Protein AF-A0A2V7JFQ1-F1 (afdb_monomer)

Solvent-accessible surface area (backbone atoms only — not comparable to full-atom values): 7473 Å² total; per-residue (Å²): 134,84,80,80,73,75,82,74,76,70,77,69,78,77,57,68,70,51,35,76,71,61,34,64,66,57,49,50,54,52,37,52,51,52,44,51,50,52,53,49,51,53,49,50,51,48,52,53,46,52,54,49,48,56,53,49,49,54,51,49,54,49,51,53,52,50,53,52,52,50,53,54,49,52,54,51,50,53,50,51,51,49,54,53,50,48,56,53,46,51,55,51,49,53,52,50,51,52,49,52,52,53,52,50,52,52,50,50,49,70,65,45,48,63,57,53,52,51,52,53,51,52,53,54,52,52,51,56,56,63,75,73,108

pLDDT: mean 90.08, std 13.67, range [35.5, 98.5]

Sequence (133 aa):
MHFAEERVPVTAKLSKRFYDTFGEQIANELVDWFNQVDETYRADLRELNELNFARFDAKLEQRIAELRAELRTETITLRKDLESGFARSDVRVEQRLAQVKSDLVKWMFAFWAPTALATVGTALGVVSLLLRR

Radius of gyration: 49.87 Å; Cα contacts (8 Å, |Δi|>4): 18; chains: 1; bounding box: 74×28×148 Å

Mean predicted aligned error: 11.39 Å

Structure (mmCIF, N/CA/C/O backbone):
data_AF-A0A2V7JFQ1-F1
#
_entry.id   AF-A0A2V7JFQ1-F1
#
loop_
_atom_site.group_PDB
_atom_site.id
_atom_site.type_symbol
_atom_site.label_atom_id
_atom_site.label_alt_id
_atom_site.label_comp_id
_atom_site.label_asym_id
_atom_site.label_entity_id
_atom_site.label_seq_id
_atom_site.pdbx_PDB_ins_code
_atom_site.Cartn_x
_atom_site.Cartn_y
_atom_site.Cartn_z
_atom_site.occupancy
_atom_site.B_iso_or_equiv
_atom_site.auth_seq_id
_atom_site.auth_comp_id
_atom_site.auth_asym_id
_atom_site.auth_atom_id
_atom_site.pdbx_PDB_model_num
ATOM 1 N N . MET A 1 1 ? -33.486 -9.155 15.172 1.00 35.50 1 MET A N 1
ATOM 2 C CA . MET A 1 1 ? -33.811 -10.285 16.064 1.00 35.50 1 MET A CA 1
ATOM 3 C C . MET A 1 1 ? -33.463 -9.840 17.475 1.00 35.50 1 MET A C 1
ATOM 5 O O . MET A 1 1 ? -32.289 -9.659 17.753 1.00 35.50 1 MET A O 1
ATOM 9 N N . HIS A 1 2 ? -34.464 -9.526 18.302 1.00 40.66 2 HIS A N 1
ATOM 10 C CA . HIS A 1 2 ? -34.257 -9.157 19.705 1.00 40.66 2 HIS A CA 1
ATOM 11 C C . HIS A 1 2 ? -34.033 -10.451 20.487 1.00 40.66 2 HIS A C 1
ATOM 13 O O . HIS A 1 2 ? -34.976 -11.215 20.687 1.00 40.66 2 HIS A O 1
ATOM 19 N N . PHE A 1 3 ? -32.793 -10.727 20.884 1.00 44.50 3 PHE A N 1
ATOM 20 C CA . PHE A 1 3 ? -32.539 -11.732 21.907 1.00 44.50 3 PHE A CA 1
ATOM 21 C C . PHE A 1 3 ? -33.065 -11.143 23.213 1.00 44.50 3 PHE A C 1
ATOM 23 O O . PHE A 1 3 ? -32.473 -10.223 23.771 1.00 44.50 3 PHE A O 1
ATOM 30 N N . ALA A 1 4 ? -34.248 -11.592 23.631 1.00 45.50 4 ALA A N 1
ATOM 31 C CA . ALA A 1 4 ? -34.728 -11.355 24.978 1.00 45.50 4 ALA A CA 1
ATOM 32 C C . ALA A 1 4 ? -33.749 -12.072 25.905 1.00 45.50 4 ALA A C 1
ATOM 34 O O . ALA A 1 4 ? -33.752 -13.296 26.013 1.00 45.50 4 ALA A O 1
ATOM 35 N N . GLU A 1 5 ? -32.834 -11.300 26.469 1.00 49.41 5 GLU A N 1
ATOM 36 C CA . GLU A 1 5 ? -31.872 -11.788 27.431 1.00 49.41 5 GLU A CA 1
ATOM 37 C C . GLU A 1 5 ? -32.643 -12.116 28.705 1.00 49.41 5 GLU A C 1
ATOM 39 O O . GLU A 1 5 ? -33.030 -11.236 29.476 1.00 49.41 5 GLU A O 1
ATOM 44 N N . GLU A 1 6 ? -32.970 -13.397 28.860 1.00 49.78 6 GLU A N 1
ATOM 45 C CA . GLU A 1 6 ? -33.537 -13.941 30.081 1.00 49.78 6 GLU A CA 1
ATOM 46 C C . GLU A 1 6 ? -32.555 -13.600 31.201 1.00 49.78 6 GLU A C 1
ATOM 48 O O . GLU A 1 6 ? -31.438 -14.118 31.254 1.00 49.78 6 GLU A O 1
ATOM 53 N N . ARG A 1 7 ? -32.924 -12.616 32.031 1.00 48.16 7 ARG A N 1
ATOM 54 C CA . ARG A 1 7 ? -32.099 -12.164 33.146 1.00 48.16 7 ARG A CA 1
ATOM 55 C C . ARG A 1 7 ? -31.950 -13.341 34.085 1.00 48.16 7 ARG A C 1
ATOM 57 O O . ARG A 1 7 ? -32.859 -13.616 34.853 1.00 48.16 7 ARG A O 1
ATOM 64 N N . VAL A 1 8 ? -30.833 -14.052 33.994 1.00 59.84 8 VAL A N 1
ATOM 65 C CA . VAL A 1 8 ? -30.495 -15.101 34.948 1.00 59.84 8 VAL A CA 1
ATOM 66 C C . VAL A 1 8 ? -29.976 -14.373 36.189 1.00 59.84 8 VAL A C 1
ATOM 68 O O . VAL A 1 8 ? -28.853 -13.855 36.141 1.00 59.84 8 VAL A O 1
ATOM 71 N N . PRO A 1 9 ? -30.764 -14.244 37.276 1.00 54.00 9 PRO A N 1
ATOM 72 C CA . PRO A 1 9 ? -30.253 -13.634 38.489 1.00 54.00 9 PRO A CA 1
ATOM 7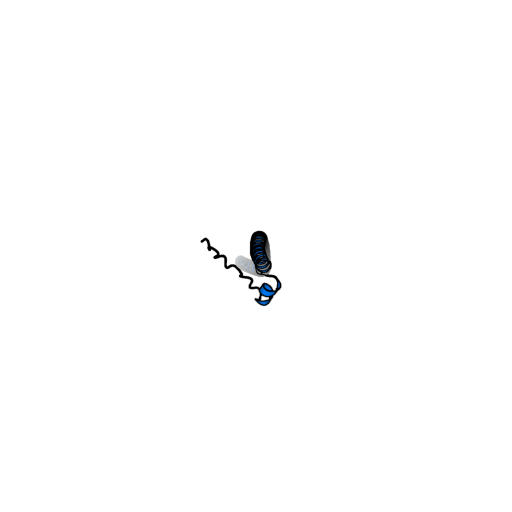3 C C . PRO A 1 9 ? -29.125 -14.522 39.008 1.00 54.00 9 PRO A C 1
ATOM 75 O O . PRO A 1 9 ? -29.301 -15.729 39.198 1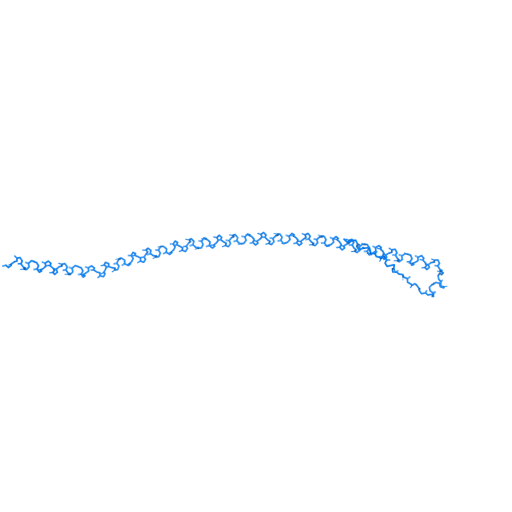.00 54.00 9 PRO A O 1
ATOM 78 N N . VAL A 1 10 ? -27.949 -13.941 39.237 1.00 58.88 10 VAL A N 1
ATOM 79 C CA . VAL A 1 10 ? -26.899 -14.639 39.976 1.00 58.88 10 VAL A CA 1
ATOM 80 C C . VAL A 1 10 ? -27.365 -14.677 41.418 1.00 58.88 10 VAL A C 1
ATOM 82 O O . VAL A 1 10 ? -27.176 -13.721 42.147 1.00 58.88 10 VAL A O 1
ATOM 85 N N . THR A 1 11 ? -28.025 -15.752 41.844 1.00 60.50 11 THR A N 1
ATOM 86 C CA . THR A 1 11 ? -28.424 -15.873 43.248 1.00 60.50 11 THR A CA 1
ATOM 87 C C . THR A 1 11 ? -27.160 -16.036 44.089 1.00 60.50 11 THR A C 1
ATOM 89 O O . THR A 1 11 ? -26.646 -17.149 44.232 1.00 60.50 11 THR A O 1
ATOM 92 N N . ALA A 1 12 ? -26.627 -14.940 44.630 1.00 65.31 12 ALA A N 1
ATOM 93 C CA . ALA A 1 12 ? -25.589 -15.016 45.643 1.00 65.31 12 ALA A CA 1
ATOM 94 C C . ALA A 1 12 ? -26.157 -15.785 46.839 1.00 65.31 12 ALA A C 1
ATOM 96 O O . ALA A 1 12 ? -27.079 -15.332 47.512 1.00 65.31 12 ALA A O 1
ATOM 97 N N . LYS A 1 13 ? -25.663 -17.003 47.067 1.00 70.50 13 LYS A N 1
ATOM 98 C CA . LYS A 1 13 ? -26.093 -17.832 48.194 1.00 70.50 13 LYS A CA 1
ATOM 99 C C . LYS A 1 13 ? -25.129 -17.625 49.349 1.00 70.50 13 LYS A C 1
ATOM 101 O O . LYS A 1 13 ? -23.980 -18.061 49.285 1.00 70.50 13 LYS A O 1
ATOM 106 N N . LEU A 1 14 ? -25.604 -16.982 50.411 1.00 81.75 14 LEU A N 1
ATOM 107 C CA . LEU A 1 14 ? -24.868 -16.893 51.669 1.00 81.75 14 LEU A CA 1
ATOM 108 C C . LEU A 1 14 ? -24.992 -18.210 52.450 1.00 81.75 14 LEU A C 1
ATOM 110 O O . LEU A 1 14 ? -25.951 -18.969 52.300 1.00 81.75 14 LEU A O 1
ATOM 114 N N . SER A 1 15 ? -23.993 -18.518 53.279 1.00 87.81 15 SER A N 1
ATOM 115 C CA . SER A 1 15 ? -23.999 -19.757 54.069 1.00 87.81 15 SER A CA 1
ATOM 116 C C . SER A 1 15 ? -25.043 -19.701 55.188 1.00 87.81 15 SER A C 1
ATOM 118 O O . SER A 1 15 ? -25.237 -18.650 55.791 1.00 87.81 15 SER A O 1
ATOM 120 N N . LYS A 1 16 ? -25.648 -20.839 55.553 1.00 84.56 16 LYS A N 1
ATOM 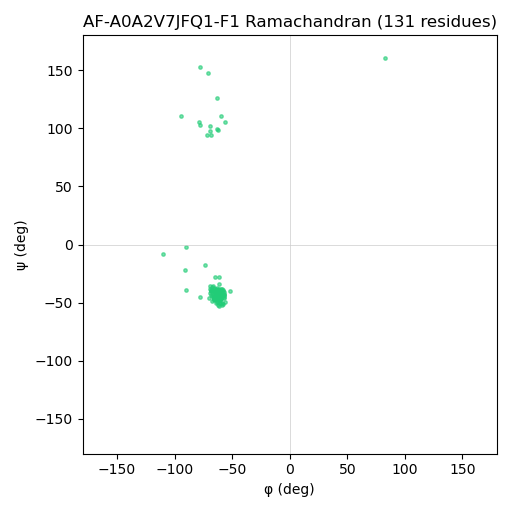121 C CA . LYS A 1 16 ? -26.614 -20.917 56.668 1.00 84.56 16 LYS A CA 1
ATOM 122 C C . LYS A 1 16 ? -26.074 -20.309 57.972 1.00 84.56 16 LYS A C 1
ATOM 124 O O . LYS A 1 16 ? -26.768 -19.559 58.640 1.00 84.56 16 LYS A O 1
ATOM 129 N N . ARG A 1 17 ? -24.793 -20.544 58.274 1.00 87.00 17 ARG A N 1
ATOM 130 C CA . ARG A 1 17 ? -24.122 -19.989 59.458 1.00 87.00 17 ARG A CA 1
ATOM 131 C C . ARG A 1 17 ? -24.086 -18.456 59.460 1.00 87.00 17 ARG A C 1
ATOM 133 O O . ARG A 1 17 ? -24.057 -17.858 60.528 1.00 87.00 17 ARG A O 1
ATOM 140 N N . PHE A 1 18 ? -24.089 -17.824 58.287 1.00 87.88 18 PHE A N 1
ATOM 141 C CA . PHE A 1 18 ? -24.172 -16.370 58.155 1.00 87.88 18 PHE A CA 1
ATOM 142 C C . PHE A 1 18 ? -25.563 -15.862 58.550 1.00 87.88 18 PHE A C 1
ATOM 144 O O . PHE A 1 18 ? -25.656 -14.954 59.370 1.00 87.88 18 PHE A O 1
ATOM 151 N N . TYR A 1 19 ? -26.626 -16.510 58.062 1.00 88.69 19 TYR A N 1
ATOM 152 C CA . TYR A 1 19 ? -28.005 -16.217 58.471 1.00 88.69 19 TYR A CA 1
ATOM 153 C C . TYR A 1 19 ? -28.206 -16.421 59.977 1.00 88.69 19 TYR A C 1
ATOM 155 O O . TYR A 1 19 ? -28.760 -15.552 60.640 1.00 88.69 19 TYR A O 1
ATOM 163 N N . ASP A 1 20 ? -27.682 -17.516 60.535 1.00 89.75 20 ASP A N 1
ATOM 164 C CA . ASP A 1 20 ? -27.788 -17.805 61.970 1.00 89.75 20 ASP A CA 1
ATOM 165 C C . ASP A 1 20 ? -27.037 -16.770 62.840 1.00 89.75 20 ASP A C 1
ATOM 167 O O . ASP A 1 20 ? -27.410 -16.540 63.988 1.00 89.75 20 ASP A O 1
ATOM 171 N N . THR A 1 21 ? -25.974 -16.146 62.312 1.00 90.81 21 THR A N 1
ATOM 172 C CA . THR A 1 21 ? -25.126 -15.192 63.058 1.00 90.81 21 THR A CA 1
ATOM 173 C C . THR A 1 21 ? -25.612 -13.745 62.936 1.00 90.81 21 THR A C 1
ATOM 175 O O . THR A 1 21 ? -25.551 -12.999 63.909 1.00 90.81 21 THR A O 1
ATOM 178 N N . PHE A 1 22 ? -26.068 -13.337 61.748 1.00 88.31 22 PHE A N 1
ATOM 179 C CA . PHE A 1 22 ? -26.408 -11.944 61.428 1.00 88.31 22 PHE A CA 1
ATOM 180 C C . PHE A 1 22 ? -27.916 -11.706 61.247 1.00 88.31 22 PHE A C 1
ATOM 182 O O . PHE A 1 22 ? -28.350 -10.560 61.162 1.00 88.31 22 PHE A O 1
ATOM 189 N N . GLY A 1 23 ? -28.724 -12.767 61.232 1.00 90.81 23 GLY A N 1
ATOM 190 C CA . GLY A 1 23 ? -30.165 -12.703 61.008 1.00 90.81 23 GLY A CA 1
ATOM 191 C C . GLY A 1 23 ? -30.545 -12.630 59.526 1.00 90.81 23 GLY A C 1
ATOM 192 O O . GLY A 1 23 ? -29.745 -12.263 58.663 1.00 90.81 23 GLY A O 1
ATOM 193 N N . GLU A 1 24 ? -31.799 -12.978 59.228 1.00 89.25 24 GLU A N 1
ATOM 194 C CA . GLU A 1 24 ? -32.326 -12.992 57.856 1.00 89.25 24 GLU A CA 1
ATOM 195 C C . GLU A 1 24 ? -32.292 -11.619 57.189 1.00 89.25 24 GLU A C 1
ATOM 197 O O . GLU A 1 24 ? -31.960 -11.526 56.012 1.00 89.25 24 GLU A O 1
ATOM 202 N N . GLN A 1 25 ? -32.586 -10.553 57.935 1.00 89.31 25 GLN A N 1
ATOM 203 C CA . GLN A 1 25 ? -32.667 -9.204 57.379 1.00 89.31 25 GLN A CA 1
ATOM 204 C C . GLN A 1 25 ? -31.327 -8.745 56.788 1.00 89.31 25 GLN A C 1
ATOM 206 O O . GLN A 1 25 ? -31.262 -8.397 55.613 1.00 89.31 25 GLN A O 1
ATOM 211 N N . ILE A 1 26 ? -30.247 -8.823 57.573 1.00 88.81 26 ILE A N 1
ATOM 212 C CA . ILE A 1 26 ? -28.907 -8.399 57.140 1.00 88.81 26 ILE A CA 1
ATOM 213 C C . ILE A 1 26 ? -28.407 -9.274 55.984 1.00 88.81 26 ILE A C 1
ATOM 215 O O . ILE A 1 26 ? -27.781 -8.784 55.044 1.00 88.81 26 ILE A O 1
ATOM 219 N N . ALA A 1 27 ? -28.686 -10.577 56.031 1.00 89.19 27 ALA A N 1
ATOM 220 C CA . ALA A 1 27 ? -28.287 -11.490 54.971 1.00 89.19 27 ALA A CA 1
ATOM 221 C C . ALA A 1 27 ? -29.027 -11.218 53.649 1.00 89.19 27 ALA A C 1
ATOM 223 O O . ALA A 1 27 ? -28.400 -11.261 52.592 1.00 89.19 27 ALA A O 1
ATOM 224 N N . ASN A 1 28 ? -30.320 -10.895 53.696 1.00 87.38 28 ASN A N 1
ATOM 225 C CA . ASN A 1 28 ? -31.094 -10.554 52.502 1.00 87.38 28 ASN A CA 1
ATOM 226 C C . ASN A 1 28 ? -30.649 -9.214 51.899 1.00 87.38 28 ASN A C 1
ATOM 228 O O . ASN A 1 28 ? -30.408 -9.153 50.698 1.00 87.38 28 ASN A O 1
ATOM 232 N N . GLU A 1 29 ? -30.422 -8.185 52.724 1.00 88.94 29 GLU A N 1
ATOM 233 C CA . GLU A 1 29 ? -29.910 -6.886 52.257 1.00 88.94 29 GLU A CA 1
ATOM 234 C C . GLU A 1 29 ? -28.552 -7.021 51.540 1.00 88.94 29 GLU A C 1
ATOM 236 O O . GLU A 1 29 ? -28.320 -6.386 50.510 1.00 88.94 29 GLU A O 1
ATOM 241 N N . LEU A 1 30 ? -27.662 -7.892 52.034 1.00 88.88 30 LEU A N 1
ATOM 242 C CA . LEU A 1 30 ? -26.366 -8.143 51.395 1.00 88.88 30 LEU A CA 1
ATOM 243 C C . LEU A 1 30 ? -26.502 -8.857 50.041 1.00 88.88 30 LEU A C 1
ATOM 245 O O . LEU A 1 30 ? -25.764 -8.544 49.105 1.00 88.88 30 LEU A O 1
ATOM 249 N N . VAL A 1 31 ? -27.425 -9.816 49.932 1.00 86.88 31 VAL A N 1
ATOM 250 C CA . VAL A 1 31 ? -27.711 -10.510 48.666 1.00 86.88 31 VAL A CA 1
ATOM 251 C C . VAL A 1 31 ? -28.295 -9.539 47.645 1.00 86.88 31 VAL A C 1
ATOM 253 O O . VAL A 1 31 ? -27.851 -9.533 46.497 1.00 86.88 31 VAL A O 1
ATOM 256 N N . ASP A 1 32 ? -29.229 -8.686 48.058 1.00 87.00 32 ASP A N 1
ATOM 257 C CA . ASP A 1 32 ? -29.843 -7.684 47.185 1.00 87.00 32 ASP A CA 1
ATOM 258 C C . ASP A 1 32 ? -28.812 -6.671 46.682 1.00 87.00 32 ASP A C 1
ATOM 260 O O . ASP A 1 32 ? -28.751 -6.392 45.482 1.00 87.00 32 ASP A O 1
ATOM 264 N N . TRP A 1 33 ? -27.929 -6.199 47.567 1.00 88.81 33 TRP A N 1
ATOM 265 C CA . TRP A 1 33 ? -26.815 -5.338 47.177 1.00 88.81 33 TRP A CA 1
ATOM 266 C C . TRP A 1 33 ? -25.874 -6.027 46.180 1.00 88.81 33 TRP A C 1
ATOM 268 O O . TRP A 1 33 ? -25.508 -5.430 45.168 1.00 88.81 33 TRP A O 1
ATOM 278 N N . PHE A 1 34 ? -25.510 -7.294 46.409 1.00 87.19 34 PHE A N 1
ATOM 279 C CA . PHE A 1 34 ? -24.641 -8.035 45.489 1.00 87.19 34 PHE A CA 1
ATOM 280 C C . PHE A 1 34 ? -25.279 -8.199 44.105 1.00 87.19 34 PHE A C 1
ATOM 282 O O . PHE A 1 34 ? -24.614 -8.002 43.088 1.00 87.19 34 PHE A O 1
ATOM 289 N N . ASN A 1 35 ? -26.574 -8.511 44.063 1.00 85.38 35 ASN A N 1
ATOM 290 C CA . ASN A 1 35 ? -27.320 -8.635 42.813 1.00 85.38 35 ASN A CA 1
ATOM 291 C C . ASN A 1 35 ? -27.365 -7.300 42.057 1.00 85.38 35 ASN A C 1
ATOM 293 O O . ASN A 1 35 ? -27.156 -7.275 40.845 1.00 85.38 35 ASN A O 1
ATOM 297 N N . GLN A 1 36 ? -27.575 -6.189 42.770 1.00 87.44 36 GLN A N 1
ATOM 298 C CA . GLN A 1 36 ? -27.570 -4.849 42.183 1.00 87.44 36 GLN A CA 1
ATOM 299 C C . GLN A 1 36 ? -26.192 -4.470 41.616 1.00 87.44 36 GLN A C 1
ATOM 301 O O . GLN A 1 36 ? -26.099 -3.879 40.536 1.00 87.44 36 GLN A O 1
ATOM 306 N N . VAL A 1 37 ? -25.114 -4.820 42.324 1.00 90.12 37 VAL A N 1
ATOM 307 C CA . VAL A 1 37 ? -23.738 -4.577 41.867 1.00 90.12 37 VAL A CA 1
ATOM 308 C C . VAL A 1 37 ? -23.406 -5.416 40.631 1.00 90.12 37 VAL A C 1
ATOM 310 O O . VAL A 1 37 ? -22.833 -4.874 39.689 1.00 90.12 37 VAL A O 1
ATOM 313 N N . ASP A 1 38 ? -23.780 -6.700 40.588 1.00 87.25 38 ASP A N 1
ATOM 314 C CA . ASP A 1 38 ? -23.562 -7.561 39.410 1.00 87.25 38 ASP A CA 1
ATOM 315 C C . ASP A 1 38 ? -24.320 -7.044 38.179 1.00 87.25 38 ASP A C 1
ATOM 317 O O . ASP A 1 38 ? -23.750 -6.971 37.089 1.00 87.25 38 ASP A O 1
ATOM 321 N N . GLU A 1 39 ? -25.577 -6.624 38.349 1.00 87.69 39 GLU A N 1
ATOM 322 C CA . GLU A 1 39 ? -26.368 -6.039 37.263 1.00 87.69 39 GLU A CA 1
ATOM 323 C C . GLU A 1 39 ? -25.714 -4.766 36.711 1.00 87.69 39 GLU A C 1
ATOM 325 O O . GLU A 1 39 ? -25.538 -4.643 35.497 1.00 87.69 39 GLU A O 1
ATOM 330 N N . THR A 1 40 ? -25.290 -3.864 37.601 1.00 90.50 40 THR A N 1
ATOM 331 C CA . THR A 1 40 ? -24.594 -2.623 37.226 1.00 90.50 40 THR A CA 1
ATOM 332 C C . THR A 1 40 ? -23.283 -2.933 36.505 1.00 90.50 40 THR A C 1
ATOM 334 O O . THR A 1 40 ? -23.037 -2.419 35.420 1.00 90.50 40 THR A O 1
ATOM 337 N N . TYR A 1 41 ? -22.469 -3.846 37.037 1.00 89.69 41 TYR A N 1
ATOM 338 C CA . TYR A 1 41 ? -21.181 -4.190 36.441 1.00 89.69 41 TYR A CA 1
ATOM 339 C C . TYR A 1 41 ? -21.327 -4.825 35.053 1.00 89.69 41 TYR A C 1
ATOM 341 O O . TYR A 1 41 ? -20.562 -4.522 34.139 1.00 89.69 41 TYR A O 1
ATOM 349 N N . ARG A 1 42 ? -22.327 -5.691 34.857 1.00 90.12 42 ARG A N 1
ATOM 350 C CA . ARG A 1 42 ? -22.628 -6.268 33.538 1.00 90.12 42 ARG A CA 1
ATOM 351 C C . ARG A 1 42 ? -23.104 -5.211 32.550 1.00 90.12 42 ARG A C 1
ATOM 353 O O . ARG A 1 42 ? -22.717 -5.280 31.384 1.00 90.12 42 ARG A O 1
ATOM 360 N N . ALA A 1 43 ? -23.926 -4.265 33.000 1.00 91.00 43 ALA A N 1
ATOM 361 C CA . ALA A 1 43 ? -24.367 -3.146 32.178 1.00 91.00 43 ALA A CA 1
ATOM 362 C C . ALA A 1 43 ? -23.173 -2.276 31.752 1.00 91.00 43 ALA A C 1
ATOM 364 O O . ALA A 1 43 ? -22.976 -2.078 30.554 1.00 91.00 43 ALA A O 1
ATOM 365 N N . ASP A 1 44 ? -22.317 -1.885 32.697 1.00 94.12 44 ASP A N 1
ATOM 366 C CA . ASP A 1 44 ? -21.107 -1.100 32.433 1.00 94.12 44 ASP A CA 1
ATOM 367 C C . ASP A 1 44 ? -20.156 -1.834 31.479 1.00 94.12 44 ASP A C 1
ATOM 369 O O . ASP A 1 44 ? -19.613 -1.247 30.543 1.00 94.12 44 ASP A O 1
ATOM 373 N N . LEU A 1 45 ? -19.962 -3.145 31.671 1.00 94.44 45 LEU A N 1
ATOM 374 C CA . LEU A 1 45 ? -19.135 -3.949 30.774 1.00 94.44 45 LEU A CA 1
ATOM 375 C C . LEU A 1 45 ? -19.695 -3.983 29.353 1.00 94.44 45 LEU A C 1
ATOM 377 O O . LEU A 1 45 ? -18.911 -3.903 28.408 1.00 94.44 45 LEU A O 1
ATOM 381 N N . ARG A 1 46 ? -21.017 -4.097 29.185 1.00 94.88 46 ARG A N 1
ATOM 382 C CA . ARG A 1 46 ? -21.651 -4.049 27.861 1.00 94.88 46 ARG A CA 1
ATOM 383 C C . ARG A 1 46 ? -21.495 -2.681 27.223 1.00 94.88 46 ARG A C 1
ATOM 385 O O . ARG A 1 46 ? -21.078 -2.619 26.074 1.00 94.88 46 ARG A O 1
ATOM 392 N N . GLU A 1 47 ? -21.737 -1.607 27.966 1.00 95.69 47 GLU A N 1
ATOM 393 C CA . GLU A 1 47 ? -21.576 -0.242 27.463 1.00 95.69 47 GLU A CA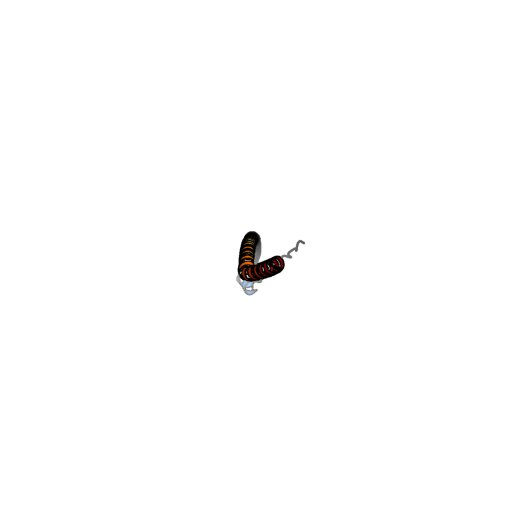 1
ATOM 394 C C . GLU A 1 47 ? -20.128 0.024 27.028 1.00 95.69 47 GLU A C 1
ATOM 396 O O . GLU A 1 47 ? -19.870 0.485 25.913 1.00 95.69 47 GLU A O 1
ATOM 401 N N . LEU A 1 48 ? -19.154 -0.335 27.869 1.00 96.12 48 LEU A N 1
ATOM 402 C CA . LEU A 1 48 ? -17.737 -0.218 27.531 1.00 96.12 48 LEU A CA 1
ATOM 403 C C . LEU A 1 48 ? -17.379 -1.070 26.316 1.00 96.12 48 LEU A C 1
ATOM 405 O O . LEU A 1 48 ? -16.575 -0.649 25.484 1.00 96.12 48 LEU A O 1
ATOM 409 N N . ASN A 1 49 ? -17.937 -2.271 26.210 1.00 95.81 49 ASN A N 1
ATOM 410 C CA . ASN A 1 49 ? -17.696 -3.162 25.090 1.00 95.81 49 ASN A CA 1
ATOM 411 C C . ASN A 1 49 ? -18.262 -2.584 23.784 1.00 95.81 49 ASN A C 1
ATOM 413 O O . ASN A 1 49 ? -17.522 -2.497 22.807 1.00 95.81 49 ASN A O 1
ATOM 417 N N . GLU A 1 50 ? -19.502 -2.097 23.788 1.00 96.62 50 GLU A N 1
ATOM 418 C CA . GLU A 1 50 ? -20.138 -1.433 22.645 1.00 96.62 50 GLU A CA 1
ATOM 419 C C . GLU A 1 50 ? -19.365 -0.184 22.211 1.00 96.62 50 GLU A C 1
ATOM 421 O O . GLU A 1 50 ? -19.042 -0.030 21.031 1.00 96.62 50 GLU A O 1
ATOM 426 N N . LEU A 1 51 ? -18.979 0.675 23.160 1.00 97.31 51 LEU A N 1
ATOM 427 C CA . LEU A 1 51 ? -18.193 1.876 22.877 1.00 97.31 51 LEU A CA 1
ATOM 428 C C . LEU A 1 51 ? -16.825 1.528 22.276 1.00 97.31 51 LEU A C 1
ATOM 430 O O . LEU A 1 51 ? -16.367 2.175 21.329 1.00 97.31 51 LEU A O 1
ATOM 434 N N . ASN A 1 52 ? -16.151 0.515 22.825 1.00 97.12 52 ASN A N 1
ATOM 435 C CA . ASN A 1 52 ? -14.858 0.070 22.316 1.00 97.12 52 ASN A CA 1
ATOM 436 C C . ASN A 1 52 ? -14.985 -0.572 20.934 1.00 97.12 52 ASN A C 1
ATOM 438 O O . ASN A 1 52 ? -14.150 -0.287 20.076 1.00 97.12 52 ASN A O 1
ATOM 442 N N . PHE A 1 53 ? -16.023 -1.375 20.687 1.00 96.75 53 PHE A N 1
ATOM 443 C CA . PHE A 1 53 ? -16.274 -1.956 19.372 1.00 96.75 53 PHE A CA 1
ATOM 444 C C . PHE A 1 53 ? -16.586 -0.8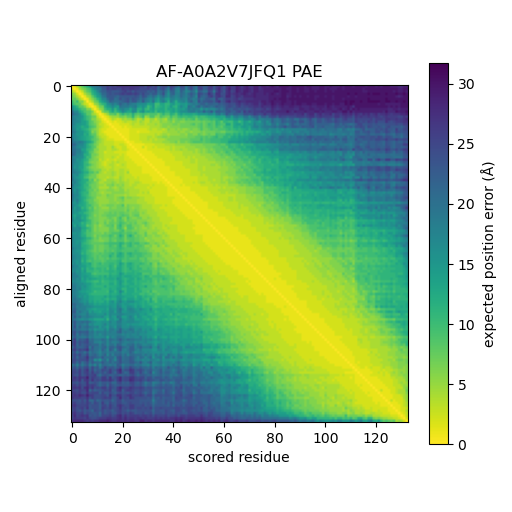86 18.330 1.00 96.75 53 PHE A C 1
ATOM 446 O O . PHE A 1 53 ? -15.973 -0.907 17.269 1.00 96.75 53 PHE A O 1
ATOM 453 N N . ALA A 1 54 ? -17.428 0.098 18.646 1.00 97.50 54 ALA A N 1
ATOM 454 C CA . ALA A 1 54 ? -17.718 1.206 17.738 1.00 97.50 54 ALA A CA 1
ATOM 455 C C . ALA A 1 54 ? -16.452 2.010 17.386 1.00 97.50 54 ALA A C 1
ATOM 457 O O . ALA A 1 54 ? -16.211 2.345 16.227 1.00 97.50 54 ALA A O 1
ATOM 458 N N . ARG A 1 55 ? -15.592 2.285 18.377 1.00 97.81 55 ARG A N 1
ATOM 459 C CA . ARG A 1 55 ? -14.303 2.962 18.148 1.00 97.81 55 ARG A CA 1
ATOM 460 C C . ARG A 1 55 ? -13.339 2.116 17.323 1.00 97.81 55 ARG A C 1
ATOM 462 O O . ARG A 1 55 ? -12.608 2.655 16.494 1.00 97.81 55 ARG A O 1
ATOM 469 N N . PHE A 1 56 ? -13.296 0.814 17.584 1.00 97.56 56 PHE A N 1
ATOM 470 C CA . PHE A 1 56 ? -12.449 -0.115 16.850 1.00 97.56 56 PHE A CA 1
ATOM 471 C C . PHE A 1 56 ? -12.881 -0.218 15.388 1.00 97.56 56 PHE A C 1
ATOM 473 O O . PHE A 1 56 ? -12.034 -0.089 14.508 1.00 97.56 56 PHE A O 1
ATOM 480 N N . ASP A 1 57 ? -14.180 -0.369 15.140 1.00 98.06 57 ASP A N 1
ATOM 481 C CA . ASP A 1 57 ? -14.770 -0.444 13.806 1.00 98.06 57 ASP A CA 1
ATOM 482 C C . ASP A 1 57 ? -14.490 0.833 13.005 1.00 98.06 57 ASP A C 1
ATOM 484 O O . ASP A 1 57 ? -13.867 0.773 11.947 1.00 98.06 57 ASP A O 1
ATOM 488 N N . ALA A 1 58 ? -14.760 2.009 13.583 1.00 98.00 58 ALA A N 1
ATOM 489 C CA . ALA A 1 58 ? -14.445 3.292 12.952 1.00 98.00 58 ALA A CA 1
ATOM 490 C C . ALA A 1 58 ? -12.950 3.432 12.602 1.00 98.00 58 ALA A C 1
ATOM 492 O O . ALA A 1 58 ? -12.583 3.923 11.532 1.00 98.00 58 ALA A O 1
ATOM 493 N N . LYS A 1 59 ? -12.056 2.973 13.489 1.00 98.25 59 LYS A N 1
ATOM 494 C CA . LYS A 1 59 ? -10.610 2.997 13.238 1.00 98.25 59 LYS A CA 1
ATOM 495 C C . LYS A 1 59 ? -10.206 2.006 12.147 1.00 98.25 59 LYS A C 1
ATOM 497 O O . LYS A 1 59 ? -9.320 2.319 11.353 1.00 98.25 59 LYS A O 1
ATOM 502 N N . LEU A 1 60 ? -10.817 0.823 12.099 1.00 98.38 60 LEU A N 1
ATOM 503 C CA . LEU A 1 60 ? -10.579 -0.147 11.034 1.00 98.38 60 LEU A CA 1
ATOM 504 C C . LEU A 1 60 ? -11.041 0.389 9.682 1.00 98.38 60 LEU A C 1
ATOM 506 O O . LEU A 1 60 ? -10.270 0.336 8.725 1.00 98.38 60 LEU A O 1
ATOM 510 N N . GLU A 1 61 ? -12.246 0.949 9.606 1.00 98.38 61 GLU A N 1
ATOM 511 C CA . GLU A 1 61 ? -12.763 1.569 8.387 1.00 98.38 61 GLU A CA 1
ATOM 512 C C . GLU A 1 61 ? -11.839 2.686 7.895 1.00 98.38 61 GLU A C 1
ATOM 514 O O . GLU A 1 61 ? -11.470 2.710 6.717 1.00 98.38 61 GLU A O 1
ATOM 519 N N . GLN A 1 62 ? -11.376 3.552 8.805 1.00 98.44 62 GLN A N 1
ATOM 520 C CA . GLN A 1 62 ? -10.400 4.593 8.490 1.00 98.44 62 GLN A CA 1
ATOM 521 C C . GLN A 1 62 ? -9.106 4.000 7.913 1.00 98.44 62 GLN A C 1
ATOM 523 O O . GLN A 1 62 ? -8.657 4.426 6.848 1.00 98.44 62 GLN A O 1
ATOM 528 N N . ARG A 1 63 ? -8.505 3.001 8.574 1.00 98.31 63 ARG A N 1
ATOM 529 C CA . ARG A 1 63 ? -7.255 2.378 8.102 1.00 98.31 63 ARG A CA 1
ATOM 530 C C . ARG A 1 63 ? -7.423 1.678 6.755 1.00 98.31 63 ARG A C 1
ATOM 532 O O . ARG A 1 63 ? -6.530 1.755 5.916 1.00 98.31 63 ARG A O 1
ATOM 539 N N . ILE A 1 64 ? -8.560 1.027 6.516 1.00 98.50 64 ILE A N 1
ATOM 540 C CA . ILE A 1 64 ? -8.872 0.411 5.220 1.00 98.50 64 ILE A CA 1
ATOM 541 C C . ILE A 1 64 ? -9.005 1.484 4.134 1.00 98.50 64 ILE A C 1
ATOM 543 O O . ILE A 1 64 ? -8.519 1.285 3.019 1.00 98.50 64 ILE A O 1
ATOM 547 N N . ALA A 1 65 ? -9.644 2.617 4.431 1.00 98.38 65 ALA A N 1
ATOM 548 C CA . ALA A 1 65 ? -9.763 3.726 3.491 1.00 98.38 65 ALA A CA 1
ATOM 549 C C . ALA A 1 65 ? -8.394 4.340 3.151 1.00 98.38 65 ALA A C 1
ATOM 551 O O . ALA A 1 65 ? -8.104 4.551 1.972 1.00 98.38 65 ALA A O 1
ATOM 552 N N . GLU A 1 66 ? -7.538 4.552 4.155 1.00 98.50 66 GLU A N 1
ATOM 553 C CA . GLU A 1 66 ? -6.160 5.033 3.986 1.00 98.50 66 GLU A CA 1
ATOM 554 C C . GLU A 1 66 ? -5.339 4.082 3.103 1.00 98.50 66 GLU A C 1
ATOM 556 O O . GLU A 1 66 ? -4.812 4.508 2.075 1.00 98.50 66 GLU A O 1
ATOM 561 N N . LEU A 1 67 ? -5.324 2.781 3.418 1.00 98.44 67 LEU A N 1
ATOM 562 C CA . LEU A 1 67 ? -4.617 1.769 2.621 1.00 98.44 67 LEU A CA 1
ATOM 563 C C . LEU A 1 67 ? -5.126 1.707 1.175 1.00 98.44 67 LEU A C 1
ATOM 565 O O . LEU A 1 67 ? -4.345 1.579 0.233 1.00 98.44 67 LEU A O 1
ATOM 569 N N . ARG A 1 68 ? -6.444 1.818 0.963 1.00 98.38 68 ARG A N 1
ATOM 570 C CA . ARG A 1 68 ? -7.021 1.863 -0.389 1.00 98.38 68 ARG A CA 1
ATOM 571 C C . ARG A 1 68 ? -6.574 3.103 -1.160 1.00 98.38 68 ARG A C 1
ATOM 573 O O . ARG A 1 68 ? -6.371 3.005 -2.370 1.00 98.38 68 ARG A O 1
ATOM 580 N N . ALA A 1 69 ? -6.463 4.255 -0.504 1.00 98.19 69 ALA A N 1
ATOM 581 C CA . ALA A 1 69 ? -6.002 5.490 -1.132 1.00 98.19 69 ALA A CA 1
ATOM 582 C C . ALA A 1 69 ? -4.508 5.422 -1.491 1.00 98.19 69 ALA A C 1
ATOM 584 O O . ALA A 1 69 ? -4.125 5.816 -2.596 1.00 98.19 69 ALA A O 1
ATOM 585 N N . GLU A 1 70 ? -3.687 4.864 -0.602 1.00 98.31 70 GLU A N 1
ATOM 586 C CA . GLU A 1 70 ? -2.256 4.649 -0.827 1.00 98.31 70 GLU A CA 1
ATOM 587 C C . GLU A 1 70 ? -2.016 3.693 -2.001 1.00 98.31 70 GLU A C 1
ATOM 589 O O . GLU A 1 70 ? -1.382 4.079 -2.980 1.00 98.31 70 GLU A O 1
ATOM 594 N N . LEU A 1 71 ? -2.654 2.517 -2.005 1.00 98.25 71 LEU A N 1
ATOM 595 C CA . LEU A 1 71 ? -2.551 1.555 -3.111 1.00 98.25 71 LEU A CA 1
ATOM 596 C C . LEU A 1 71 ? -3.035 2.128 -4.451 1.00 98.25 71 LEU A C 1
ATOM 598 O O . LEU A 1 71 ? -2.451 1.865 -5.505 1.00 98.25 71 LEU A O 1
ATOM 602 N N . ARG A 1 72 ? -4.103 2.936 -4.453 1.00 98.25 72 ARG A N 1
ATOM 603 C CA . ARG A 1 72 ? -4.541 3.643 -5.671 1.00 98.25 72 ARG A CA 1
ATOM 604 C C . ARG A 1 72 ? -3.485 4.627 -6.163 1.00 98.25 72 ARG A C 1
ATOM 606 O O . ARG A 1 72 ? -3.280 4.749 -7.365 1.00 98.25 72 ARG A O 1
ATOM 613 N N . THR A 1 73 ? -2.817 5.317 -5.249 1.00 98.12 73 THR A N 1
ATOM 614 C CA . THR A 1 73 ? -1.756 6.262 -5.600 1.00 98.12 73 THR A CA 1
ATOM 615 C C . THR A 1 73 ? -0.549 5.525 -6.171 1.00 98.12 73 THR A C 1
ATOM 617 O O . THR A 1 73 ? -0.100 5.871 -7.261 1.00 98.12 73 THR A O 1
ATOM 620 N N . GLU A 1 74 ? -0.090 4.462 -5.508 1.00 98.06 74 GLU A N 1
ATOM 621 C CA . GLU A 1 74 ? 1.030 3.638 -5.975 1.00 98.06 74 GLU A CA 1
ATOM 622 C C . GLU A 1 74 ? 0.760 2.990 -7.337 1.00 98.06 74 GLU A C 1
ATOM 624 O O . GLU A 1 74 ? 1.626 2.951 -8.206 1.00 98.06 74 GLU A O 1
ATOM 629 N N . THR A 1 75 ? -0.457 2.505 -7.579 1.00 98.19 75 THR A N 1
ATOM 630 C CA . THR A 1 75 ? -0.804 1.921 -8.886 1.00 98.19 75 THR A CA 1
ATOM 631 C C . THR A 1 75 ? -0.789 2.959 -10.010 1.00 98.19 75 THR A C 1
ATOM 633 O O . THR A 1 75 ? -0.343 2.654 -11.119 1.00 98.19 75 THR A O 1
ATOM 636 N N . ILE A 1 76 ? -1.224 4.195 -9.742 1.00 97.94 76 ILE A N 1
ATOM 637 C CA . ILE A 1 76 ? -1.155 5.301 -10.707 1.00 97.94 76 ILE A CA 1
ATOM 638 C C . ILE A 1 76 ? 0.299 5.698 -10.979 1.00 97.94 76 ILE A C 1
ATOM 640 O O . ILE A 1 76 ? 0.665 5.894 -12.140 1.00 97.94 76 ILE A O 1
ATOM 644 N N . THR A 1 77 ? 1.133 5.807 -9.942 1.00 97.88 77 THR A N 1
ATOM 645 C CA . THR A 1 77 ? 2.548 6.165 -10.111 1.00 97.88 77 THR A CA 1
ATOM 646 C C . THR A 1 77 ? 3.303 5.078 -10.864 1.00 97.88 77 THR A C 1
ATOM 648 O O . THR A 1 77 ? 3.940 5.388 -11.866 1.00 97.88 77 THR A O 1
ATOM 651 N N . LEU A 1 78 ? 3.140 3.805 -10.490 1.00 98.06 78 LEU A N 1
ATOM 652 C CA . LEU A 1 78 ? 3.743 2.670 -11.196 1.00 98.06 78 LEU A CA 1
ATOM 653 C C . LEU A 1 78 ? 3.337 2.630 -12.669 1.00 98.06 78 LEU A C 1
ATOM 655 O O . LEU A 1 78 ? 4.177 2.411 -13.542 1.00 98.06 78 LEU A O 1
ATOM 659 N N . ARG A 1 79 ? 2.056 2.868 -12.969 1.00 98.06 79 ARG A N 1
ATOM 660 C CA . ARG A 1 79 ? 1.576 2.925 -14.352 1.00 98.06 79 ARG A CA 1
ATOM 661 C C . ARG A 1 79 ? 2.249 4.049 -15.134 1.00 98.06 79 ARG A C 1
ATOM 663 O O . ARG A 1 79 ? 2.709 3.817 -16.248 1.00 98.06 79 ARG A O 1
ATOM 670 N N . LYS A 1 80 ? 2.337 5.244 -14.549 1.00 97.25 80 LYS A N 1
ATOM 671 C CA . LYS A 1 80 ? 2.995 6.397 -15.172 1.00 97.25 80 LYS A CA 1
ATOM 672 C C . LYS A 1 80 ? 4.484 6.139 -15.406 1.00 97.25 80 LYS A C 1
ATOM 674 O O . LYS A 1 80 ? 5.008 6.480 -16.466 1.00 97.25 80 LYS A O 1
ATOM 679 N N . ASP A 1 81 ? 5.156 5.520 -14.443 1.00 97.75 81 ASP A N 1
ATOM 680 C CA . ASP A 1 81 ? 6.572 5.184 -14.549 1.00 97.75 81 ASP A CA 1
ATOM 681 C C . ASP A 1 81 ? 6.807 4.160 -15.662 1.00 97.75 81 ASP A C 1
ATOM 683 O O . ASP A 1 81 ? 7.696 4.364 -16.491 1.00 97.75 81 ASP A O 1
ATOM 687 N N . LEU A 1 82 ? 5.958 3.131 -15.761 1.00 97.88 82 LEU A N 1
ATOM 688 C CA . LEU A 1 82 ? 5.979 2.166 -16.862 1.00 97.88 82 LEU A CA 1
ATOM 689 C C . LEU A 1 82 ? 5.738 2.834 -18.219 1.00 97.88 82 LEU A C 1
ATOM 691 O O . LEU A 1 82 ? 6.536 2.639 -19.133 1.00 97.88 82 LEU A O 1
ATOM 695 N N . GLU A 1 83 ? 4.689 3.649 -18.353 1.00 97.62 83 GLU A N 1
ATOM 696 C CA . GLU A 1 83 ? 4.385 4.388 -19.588 1.00 97.62 83 GLU A CA 1
ATOM 697 C C . GLU A 1 83 ? 5.569 5.277 -20.009 1.00 97.62 83 GLU A C 1
ATOM 699 O O . GLU A 1 83 ? 5.982 5.274 -21.171 1.00 97.62 83 GLU A O 1
ATOM 704 N N . SER A 1 84 ? 6.195 5.971 -19.054 1.00 97.31 84 SER A N 1
ATOM 705 C CA . SER A 1 84 ? 7.391 6.776 -19.316 1.00 97.31 84 SER A CA 1
ATOM 706 C C . SER A 1 84 ? 8.608 5.927 -19.708 1.00 97.31 84 SER A C 1
ATOM 708 O O . SER A 1 84 ? 9.404 6.332 -20.561 1.00 97.31 84 SER A O 1
ATOM 710 N N . GLY A 1 85 ? 8.751 4.741 -19.111 1.00 97.62 85 GLY A N 1
ATOM 711 C CA . GLY A 1 85 ? 9.804 3.778 -19.413 1.00 97.62 85 GLY A CA 1
ATOM 712 C C . GLY A 1 85 ? 9.685 3.238 -20.835 1.00 97.62 85 GLY A C 1
ATOM 713 O O . GLY A 1 85 ? 10.679 3.229 -21.563 1.00 97.62 85 GLY A O 1
ATOM 714 N N . PHE A 1 86 ? 8.471 2.876 -21.255 1.00 97.25 86 PHE A N 1
ATOM 715 C CA . PHE A 1 86 ? 8.181 2.445 -22.623 1.00 97.25 86 PHE A CA 1
ATOM 716 C C . PHE A 1 86 ? 8.444 3.556 -23.635 1.00 97.25 86 PHE A C 1
ATOM 718 O O . PHE A 1 86 ? 9.215 3.337 -24.564 1.00 97.25 86 PHE A O 1
ATOM 725 N N . ALA A 1 87 ? 7.937 4.771 -23.406 1.00 96.69 87 ALA A N 1
ATOM 726 C CA . ALA A 1 87 ? 8.181 5.898 -24.308 1.00 96.69 87 ALA A CA 1
ATOM 727 C C . ALA A 1 87 ? 9.685 6.191 -24.489 1.00 96.69 87 ALA A C 1
ATOM 729 O O . ALA A 1 87 ? 10.160 6.442 -25.597 1.00 96.69 87 ALA A O 1
ATOM 730 N N . ARG A 1 88 ? 10.476 6.112 -23.408 1.00 96.88 88 ARG A N 1
ATOM 731 C CA . ARG A 1 88 ? 11.943 6.248 -23.485 1.00 96.88 88 ARG A CA 1
ATOM 732 C C . ARG A 1 88 ? 12.603 5.085 -24.225 1.00 96.88 88 ARG A C 1
ATOM 734 O O . ARG A 1 88 ? 13.609 5.298 -24.904 1.00 96.88 88 ARG A O 1
ATOM 741 N N . SER A 1 89 ? 12.089 3.869 -24.055 1.00 97.19 89 SER A N 1
ATOM 742 C CA . SER A 1 89 ? 12.587 2.682 -24.749 1.00 97.19 89 SER A CA 1
ATOM 743 C C . SER A 1 89 ? 12.334 2.777 -26.250 1.00 97.19 89 SER A C 1
ATOM 745 O O . SER A 1 89 ? 13.269 2.561 -27.017 1.00 97.19 89 SER A O 1
ATOM 747 N N . ASP A 1 90 ? 11.132 3.176 -26.664 1.00 97.06 90 ASP A N 1
ATOM 748 C CA . ASP A 1 90 ? 10.760 3.332 -28.073 1.00 97.06 90 ASP A CA 1
ATOM 749 C C . ASP A 1 90 ? 11.680 4.330 -28.773 1.00 97.06 90 ASP A C 1
ATOM 751 O O . ASP A 1 90 ? 12.335 3.984 -29.756 1.00 97.06 90 ASP A O 1
ATOM 755 N N . VAL A 1 91 ? 11.867 5.517 -28.185 1.00 96.56 91 VAL A N 1
ATOM 756 C CA . VAL A 1 91 ? 12.803 6.525 -28.711 1.00 96.56 91 VAL A CA 1
ATOM 757 C C . VAL A 1 91 ? 14.226 5.965 -28.826 1.00 96.56 91 VAL A C 1
ATOM 759 O O . VAL A 1 91 ? 14.913 6.185 -29.824 1.00 96.56 91 VAL A O 1
ATOM 762 N N . ARG A 1 92 ? 14.697 5.211 -27.824 1.00 97.38 92 ARG A N 1
ATOM 763 C CA . ARG A 1 92 ? 16.037 4.604 -27.851 1.00 97.38 92 ARG A CA 1
ATOM 764 C C . ARG A 1 92 ? 16.160 3.539 -28.942 1.00 97.38 92 ARG A C 1
ATOM 766 O O . ARG A 1 92 ? 17.217 3.437 -29.568 1.00 97.38 92 ARG A O 1
ATOM 773 N N . VAL A 1 93 ? 15.125 2.728 -29.145 1.00 97.62 93 VAL A N 1
ATOM 774 C CA . VAL A 1 93 ? 15.087 1.698 -30.189 1.00 97.62 93 VAL A CA 1
ATOM 775 C C . VAL A 1 93 ? 15.101 2.352 -31.563 1.00 97.62 93 VAL A C 1
ATOM 777 O O . VAL A 1 93 ? 15.943 1.990 -32.381 1.00 97.62 93 VAL A O 1
ATOM 780 N N . GLU A 1 94 ? 14.261 3.359 -31.797 1.00 97.12 94 GLU A N 1
ATOM 781 C CA . GLU A 1 94 ? 14.234 4.119 -33.049 1.00 97.12 94 GLU A CA 1
ATOM 782 C C . GLU A 1 94 ? 15.596 4.746 -33.367 1.00 97.12 94 G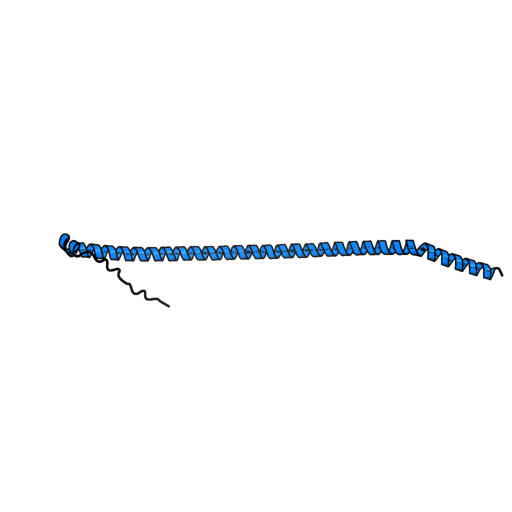LU A C 1
ATOM 784 O O . GLU A 1 94 ? 16.107 4.595 -34.478 1.00 97.12 94 GLU A O 1
ATOM 789 N N . GLN A 1 95 ? 16.237 5.377 -32.378 1.00 97.38 95 GLN A N 1
ATOM 790 C CA . GLN A 1 95 ? 17.577 5.950 -32.533 1.00 97.38 95 GLN A CA 1
ATOM 791 C C . GLN A 1 95 ? 18.620 4.893 -32.908 1.00 97.38 95 GLN A C 1
ATOM 793 O O . GLN A 1 95 ? 19.412 5.101 -33.830 1.00 97.38 95 GLN A O 1
ATOM 798 N N . ARG A 1 96 ? 18.617 3.740 -32.228 1.00 97.06 96 ARG A N 1
ATOM 799 C CA . ARG A 1 96 ? 19.544 2.639 -32.532 1.00 97.06 96 ARG A CA 1
ATOM 800 C C . ARG A 1 96 ? 19.290 2.050 -33.912 1.00 97.06 96 ARG A C 1
ATOM 802 O O . ARG A 1 96 ? 20.247 1.787 -34.631 1.00 97.06 96 ARG A O 1
ATOM 809 N N . LEU A 1 97 ? 18.030 1.877 -34.304 1.00 97.75 97 LEU A N 1
ATOM 810 C CA . LEU A 1 97 ? 17.672 1.407 -35.641 1.00 97.75 97 LEU A CA 1
ATOM 811 C C . LEU A 1 97 ? 18.125 2.393 -36.719 1.00 97.75 97 LEU A C 1
ATOM 813 O O . LEU A 1 97 ? 18.698 1.973 -37.723 1.00 97.75 97 LEU A O 1
ATOM 817 N N . ALA A 1 98 ? 17.933 3.697 -36.504 1.00 97.00 98 ALA A N 1
ATOM 818 C CA . ALA A 1 98 ? 18.410 4.730 -37.417 1.00 97.00 98 ALA A CA 1
ATOM 819 C C . ALA A 1 98 ? 19.942 4.709 -37.550 1.00 97.00 98 ALA A C 1
ATOM 821 O O . ALA A 1 98 ? 20.466 4.792 -38.663 1.00 97.00 98 ALA A O 1
ATOM 822 N N . GLN A 1 99 ? 20.658 4.536 -36.436 1.00 97.25 99 GLN A N 1
ATOM 823 C CA . GLN A 1 99 ? 22.113 4.418 -36.431 1.00 97.25 99 GLN A CA 1
ATOM 824 C C . GLN A 1 99 ? 22.584 3.165 -37.180 1.00 97.25 99 GLN A C 1
ATOM 826 O O . GLN A 1 99 ? 23.393 3.279 -38.097 1.00 97.25 99 GLN A O 1
ATOM 831 N N . VAL A 1 100 ? 22.015 1.995 -36.872 1.00 97.62 100 VAL A N 1
ATOM 832 C CA . VAL A 1 100 ? 22.330 0.731 -37.556 1.00 97.62 100 VAL A CA 1
ATOM 833 C C . VAL A 1 100 ? 22.042 0.830 -39.051 1.00 97.62 100 VAL A C 1
ATOM 835 O O . VAL A 1 100 ? 22.865 0.409 -39.858 1.00 97.62 100 VAL A O 1
ATOM 838 N N . LYS A 1 101 ? 20.911 1.428 -39.447 1.00 97.12 101 LYS A N 1
ATOM 839 C CA . LYS A 1 101 ? 20.576 1.649 -40.860 1.00 97.12 101 LYS A CA 1
ATOM 840 C C . LYS A 1 101 ? 21.600 2.557 -41.543 1.00 97.12 101 LYS A C 1
ATOM 842 O O . LYS A 1 101 ? 22.039 2.245 -42.646 1.00 97.12 101 LYS A O 1
ATOM 847 N N . SER A 1 102 ? 21.981 3.664 -40.905 1.00 97.38 102 SER A N 1
ATOM 848 C CA . SER A 1 102 ? 22.992 4.590 -41.429 1.00 97.38 102 SER A CA 1
ATOM 849 C C . SER A 1 102 ? 24.341 3.898 -41.617 1.00 97.38 102 SER A C 1
ATOM 851 O O . SER A 1 102 ? 24.944 3.987 -42.687 1.00 97.38 102 SER A O 1
ATOM 853 N N . ASP A 1 103 ? 24.788 3.146 -40.614 1.00 97.44 103 ASP A N 1
ATOM 854 C CA . ASP A 1 103 ? 26.060 2.434 -40.670 1.00 97.44 103 ASP A CA 1
ATOM 855 C C . ASP A 1 103 ? 26.030 1.306 -41.704 1.00 97.44 103 ASP A C 1
ATOM 857 O O . ASP A 1 103 ? 26.984 1.160 -42.465 1.00 97.44 103 ASP A O 1
ATOM 861 N N . LEU A 1 104 ? 24.916 0.580 -41.826 1.00 97.94 104 LEU A N 1
ATOM 862 C CA . LEU A 1 104 ? 24.728 -0.426 -42.869 1.00 97.94 104 LEU A CA 1
ATOM 863 C C . LEU A 1 104 ? 24.840 0.182 -44.272 1.00 97.94 104 LEU A C 1
ATOM 865 O O . LEU A 1 104 ? 25.516 -0.383 -45.127 1.00 97.94 104 LEU A O 1
ATOM 869 N N . VAL A 1 105 ? 24.227 1.347 -44.511 1.00 97.12 105 VAL A N 1
ATOM 870 C CA . VAL A 1 105 ? 24.332 2.047 -45.802 1.00 97.12 105 VAL A CA 1
ATOM 871 C C . VAL A 1 105 ? 25.779 2.455 -46.084 1.00 97.12 105 VAL A C 1
ATOM 873 O O . VAL A 1 105 ? 26.270 2.214 -47.187 1.00 97.12 105 VAL A O 1
ATOM 876 N N . LYS A 1 106 ? 26.496 3.011 -45.098 1.00 97.56 106 LYS A N 1
ATOM 877 C CA . LYS A 1 106 ? 27.924 3.349 -45.249 1.00 97.56 106 LYS A CA 1
ATOM 878 C C . LYS A 1 106 ? 28.757 2.116 -45.593 1.00 97.56 106 LYS A C 1
ATOM 880 O O . LYS A 1 106 ? 29.568 2.175 -46.513 1.00 97.56 106 LYS A O 1
ATOM 885 N N . TRP A 1 107 ? 28.533 1.001 -44.896 1.00 97.94 107 TRP A N 1
ATOM 886 C CA . TRP A 1 107 ? 29.218 -0.264 -45.165 1.00 97.94 107 TRP A CA 1
ATOM 887 C C . TRP A 1 107 ? 28.900 -0.814 -46.550 1.00 97.94 107 TRP A C 1
ATOM 889 O O . TRP A 1 107 ? 29.801 -1.293 -47.231 1.00 97.94 107 TRP A O 1
ATOM 899 N N . MET A 1 108 ? 27.653 -0.690 -47.005 1.00 96.75 108 MET A N 1
ATOM 900 C CA . MET A 1 108 ? 27.254 -1.085 -48.351 1.00 96.75 108 MET A CA 1
ATOM 901 C C . MET A 1 108 ? 28.044 -0.294 -49.403 1.00 96.75 108 MET A C 1
ATOM 903 O O . MET A 1 108 ? 28.614 -0.891 -50.310 1.00 96.75 108 MET A O 1
ATOM 907 N N . PHE A 1 109 ? 28.178 1.026 -49.257 1.00 96.94 109 PHE A N 1
ATOM 908 C CA . PHE A 1 109 ? 29.013 1.819 -50.166 1.00 96.94 109 PHE A CA 1
ATOM 909 C C . PHE A 1 109 ? 30.500 1.476 -50.060 1.00 96.94 109 PHE A C 1
ATOM 911 O O . PHE A 1 109 ? 31.148 1.297 -51.088 1.00 96.94 109 PHE A O 1
ATOM 918 N N . ALA A 1 110 ? 31.040 1.347 -48.846 1.00 97.06 110 ALA A N 1
ATOM 919 C CA . ALA A 1 110 ? 32.443 0.995 -48.637 1.00 97.06 110 ALA A CA 1
ATOM 920 C C . ALA A 1 110 ? 32.800 -0.358 -49.275 1.00 97.06 110 ALA A C 1
ATOM 922 O O . ALA A 1 110 ? 33.875 -0.505 -49.853 1.00 97.06 110 ALA A O 1
ATOM 923 N N . PHE A 1 111 ? 31.884 -1.325 -49.202 1.00 96.12 111 PHE A N 1
ATOM 924 C CA . PHE A 1 111 ? 32.066 -2.654 -49.770 1.00 96.12 111 PHE A CA 1
ATOM 925 C C . PHE A 1 111 ? 31.852 -2.688 -51.292 1.00 96.12 111 PHE A C 1
ATOM 927 O O . PHE A 1 111 ? 32.657 -3.281 -52.006 1.00 96.12 111 PHE A O 1
ATOM 934 N N . TRP A 1 112 ? 30.792 -2.053 -51.806 1.00 94.88 112 TRP A N 1
ATOM 935 C CA . TRP A 1 112 ? 30.393 -2.180 -53.215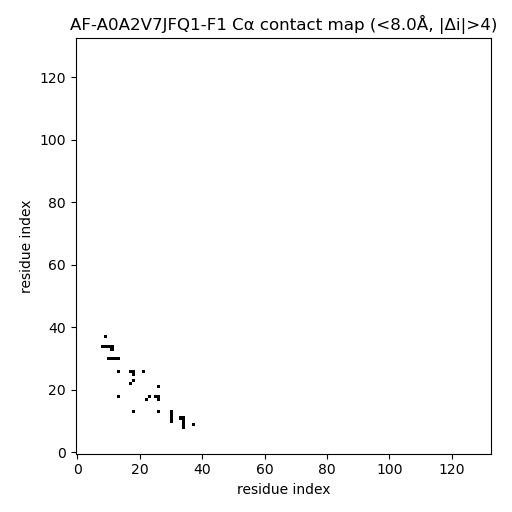 1.00 94.88 112 TRP A CA 1
ATOM 936 C C . TRP A 1 112 ? 31.005 -1.137 -54.162 1.00 94.88 112 TRP A C 1
ATOM 938 O O . TRP A 1 112 ? 31.069 -1.384 -55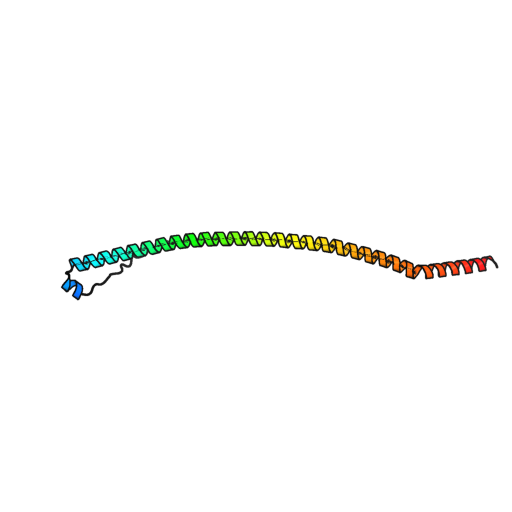.366 1.00 94.88 112 TRP A O 1
ATOM 948 N N . ALA A 1 113 ? 31.459 0.026 -53.679 1.00 96.62 113 ALA A N 1
ATOM 949 C CA . ALA A 1 113 ? 31.985 1.077 -54.557 1.00 96.62 113 ALA A CA 1
ATOM 950 C C . ALA A 1 113 ? 33.232 0.651 -55.363 1.00 96.62 113 ALA A C 1
ATOM 952 O O . ALA A 1 113 ? 33.260 0.920 -56.567 1.00 96.62 113 ALA A O 1
ATOM 953 N N . PRO A 1 114 ? 34.237 -0.045 -54.787 1.00 96.88 114 PRO A N 1
ATOM 954 C CA . PRO A 1 114 ? 35.405 -0.488 -55.551 1.00 96.88 114 PRO A CA 1
ATOM 955 C C . PRO A 1 114 ? 35.048 -1.471 -56.671 1.00 96.88 114 PRO A C 1
ATOM 957 O O . PRO A 1 114 ? 35.539 -1.339 -57.792 1.00 96.88 114 PRO A O 1
ATOM 960 N N . THR A 1 115 ? 34.163 -2.433 -56.394 1.00 94.38 115 THR A N 1
ATOM 961 C CA . THR A 1 115 ? 33.689 -3.413 -57.380 1.00 94.38 115 THR A CA 1
ATOM 962 C C . THR A 1 115 ? 32.887 -2.741 -58.487 1.00 94.38 115 THR A C 1
ATOM 964 O O . THR A 1 115 ? 33.161 -2.996 -59.657 1.00 94.38 115 THR A O 1
ATOM 967 N N . ALA A 1 116 ? 31.971 -1.827 -58.152 1.00 94.88 116 ALA A N 1
ATOM 968 C CA . ALA A 1 116 ? 31.213 -1.068 -59.146 1.00 94.88 116 ALA A CA 1
ATOM 969 C C . ALA A 1 116 ? 32.130 -0.244 -60.071 1.00 94.88 116 ALA A C 1
ATOM 971 O O . ALA A 1 116 ? 31.966 -0.275 -61.292 1.00 94.88 116 ALA A O 1
ATOM 972 N N . LEU A 1 117 ? 33.134 0.439 -59.507 1.00 95.88 117 LEU A N 1
ATOM 973 C CA . LEU A 1 117 ? 34.126 1.196 -60.277 1.00 95.88 117 LEU A CA 1
ATOM 974 C C . LEU A 1 117 ? 34.949 0.294 -61.202 1.00 95.88 117 LEU A C 1
ATOM 976 O O . LEU A 1 117 ? 35.145 0.637 -62.368 1.00 95.88 117 LEU A O 1
ATOM 980 N N . ALA A 1 118 ? 35.392 -0.868 -60.713 1.00 95.62 118 ALA A N 1
ATOM 981 C CA . ALA A 1 118 ? 36.133 -1.832 -61.518 1.00 95.62 118 ALA A CA 1
ATOM 982 C C . ALA A 1 118 ? 35.298 -2.334 -62.704 1.00 95.62 118 ALA A C 1
ATOM 984 O O . ALA A 1 118 ? 35.772 -2.306 -63.838 1.00 95.62 118 ALA A O 1
ATOM 985 N N . THR A 1 119 ? 34.039 -2.725 -62.474 1.00 95.38 119 THR A N 1
ATOM 986 C CA . THR A 1 119 ? 33.152 -3.221 -63.538 1.00 95.38 119 THR A CA 1
ATOM 987 C C . THR A 1 119 ? 32.880 -2.156 -64.602 1.00 95.38 119 THR A C 1
ATOM 989 O O . THR A 1 119 ? 32.983 -2.445 -65.795 1.00 95.38 119 THR A O 1
ATOM 992 N N . VAL A 1 120 ? 32.592 -0.914 -64.194 1.00 95.50 120 VAL A N 1
ATOM 993 C CA . VAL A 1 120 ? 32.401 0.210 -65.129 1.00 95.50 120 VAL A CA 1
ATOM 994 C C . VAL A 1 120 ? 33.685 0.488 -65.915 1.00 95.50 120 VAL A C 1
ATOM 996 O O . VAL A 1 120 ? 33.636 0.635 -67.136 1.00 95.50 120 VAL A O 1
ATOM 999 N N . GLY A 1 121 ? 34.841 0.502 -65.245 1.00 95.12 121 GLY A N 1
ATOM 1000 C CA . GLY 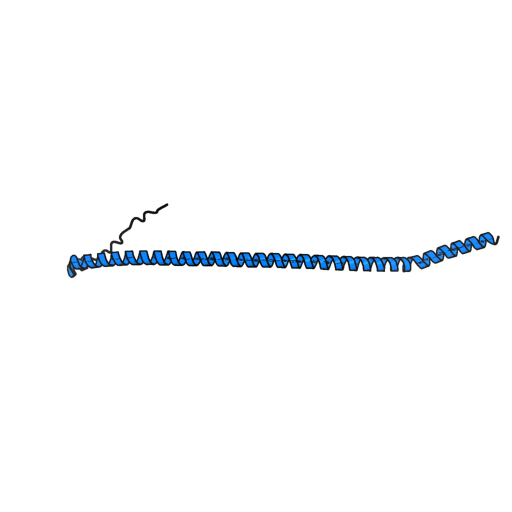A 1 121 ? 36.141 0.705 -65.885 1.00 95.12 121 GLY A CA 1
ATOM 1001 C C . GLY A 1 121 ? 36.462 -0.366 -66.929 1.00 95.12 121 GLY A C 1
ATOM 1002 O O . GLY A 1 121 ? 36.883 -0.038 -68.039 1.00 95.12 121 GLY A O 1
ATOM 1003 N N . THR A 1 122 ? 36.206 -1.642 -66.621 1.00 95.12 122 THR A N 1
ATOM 1004 C CA . THR A 1 122 ? 36.384 -2.742 -67.580 1.00 95.12 122 THR A CA 1
ATOM 1005 C C . THR A 1 122 ? 35.444 -2.604 -68.777 1.00 95.12 122 THR A C 1
ATOM 1007 O O . THR A 1 122 ? 35.895 -2.738 -69.913 1.00 95.12 122 THR A O 1
ATOM 1010 N N . ALA A 1 123 ? 34.162 -2.293 -68.556 1.00 92.50 123 ALA A N 1
ATOM 1011 C CA . ALA A 1 123 ? 33.195 -2.123 -69.640 1.00 92.50 123 ALA A CA 1
ATOM 1012 C C . ALA A 1 123 ? 33.593 -0.985 -70.598 1.00 92.50 123 ALA A C 1
ATOM 1014 O O . ALA A 1 123 ? 33.613 -1.181 -71.814 1.00 92.50 123 ALA A O 1
ATOM 1015 N N . LEU A 1 124 ? 33.981 0.179 -70.061 1.00 94.56 124 LEU A N 1
ATOM 1016 C CA . LEU A 1 124 ? 34.473 1.306 -70.862 1.00 94.56 124 LEU A CA 1
ATOM 1017 C C . LEU A 1 124 ? 35.754 0.948 -71.626 1.00 94.56 124 LEU A C 1
ATOM 1019 O O . LEU A 1 124 ? 35.873 1.262 -72.812 1.00 94.56 124 LEU A O 1
ATOM 1023 N N . GLY A 1 125 ? 36.684 0.242 -70.975 1.00 94.25 125 GLY A N 1
ATOM 1024 C CA . GLY A 1 125 ? 37.899 -0.272 -71.605 1.00 94.25 125 GLY A CA 1
ATOM 1025 C C . GLY A 1 125 ? 37.598 -1.150 -72.822 1.00 94.25 125 GLY A C 1
ATOM 1026 O O . GLY A 1 125 ? 38.126 -0.901 -73.906 1.00 94.25 125 GLY A O 1
ATOM 1027 N N . VAL A 1 126 ? 36.689 -2.119 -72.682 1.00 94.38 126 VAL A N 1
ATOM 1028 C CA . VAL A 1 126 ? 36.277 -3.010 -73.782 1.00 94.38 126 VAL A CA 1
ATOM 1029 C C . VAL A 1 126 ? 35.632 -2.232 -74.933 1.00 94.38 126 VAL A C 1
ATOM 1031 O O . VAL A 1 126 ? 36.004 -2.443 -76.086 1.00 94.38 126 VAL A O 1
ATOM 1034 N N . VAL A 1 127 ? 34.719 -1.298 -74.644 1.00 93.50 127 VAL A N 1
ATOM 1035 C CA . VAL A 1 127 ? 34.067 -0.472 -75.679 1.00 93.50 127 VAL A CA 1
ATOM 1036 C C . VAL A 1 127 ? 35.093 0.362 -76.448 1.00 93.50 127 VAL A C 1
ATOM 1038 O O . VAL A 1 127 ? 35.064 0.386 -77.677 1.00 93.50 127 VAL A O 1
ATOM 1041 N N . SER A 1 128 ? 36.038 1.002 -75.753 1.00 91.69 128 SER A N 1
ATOM 1042 C CA . SER A 1 128 ? 37.091 1.789 -76.409 1.00 91.69 128 SER A CA 1
ATOM 1043 C C . SER A 1 128 ? 37.986 0.946 -77.325 1.00 91.69 128 SER A C 1
ATOM 1045 O O . SER A 1 128 ? 38.403 1.420 -78.381 1.00 91.69 128 SER A O 1
ATOM 1047 N N . LEU A 1 129 ? 38.243 -0.316 -76.963 1.00 93.06 129 LEU A N 1
ATOM 1048 C CA . LEU A 1 129 ? 39.017 -1.244 -77.784 1.00 93.06 129 LEU A CA 1
ATOM 1049 C C . LEU A 1 129 ? 38.259 -1.636 -79.062 1.00 93.06 129 LEU A C 1
ATOM 1051 O O . LEU A 1 129 ? 38.861 -1.723 -80.129 1.00 93.06 129 LEU A O 1
ATOM 1055 N N . LEU A 1 130 ? 36.944 -1.846 -78.954 1.00 91.12 130 LEU A N 1
ATOM 1056 C CA . LEU A 1 130 ? 36.077 -2.193 -80.083 1.00 91.12 130 LEU A CA 1
ATOM 1057 C C . LEU A 1 130 ? 35.896 -1.032 -81.067 1.00 91.12 130 LEU A C 1
ATOM 1059 O O . LEU A 1 130 ? 35.851 -1.272 -82.265 1.00 91.12 130 LEU A O 1
ATOM 1063 N N . LEU A 1 131 ? 35.835 0.211 -80.581 1.00 88.88 131 LEU A N 1
ATOM 1064 C CA . LEU A 1 131 ? 35.739 1.408 -81.429 1.00 88.88 131 LEU A CA 1
ATOM 1065 C C . LEU A 1 131 ? 37.053 1.765 -82.141 1.00 88.88 131 LEU A C 1
ATOM 1067 O O . LEU A 1 131 ? 37.046 2.554 -83.081 1.00 88.88 131 LEU A O 1
ATOM 1071 N N . ARG A 1 132 ? 38.188 1.231 -81.676 1.00 82.56 132 ARG A N 1
ATOM 1072 C CA . ARG A 1 132 ? 39.522 1.491 -82.243 1.00 82.56 132 ARG A CA 1
ATOM 1073 C C . ARG A 1 132 ? 39.912 0.493 -83.345 1.00 82.56 132 ARG A C 1
ATOM 1075 O O . ARG A 1 132 ? 41.007 0.608 -83.895 1.00 82.56 132 ARG A O 1
ATOM 1082 N N . ARG A 1 133 ? 39.055 -0.487 -83.635 1.00 60.12 133 ARG A N 1
ATOM 1083 C CA . ARG A 1 133 ? 39.261 -1.521 -84.653 1.00 60.12 133 ARG A CA 1
ATOM 1084 C C . ARG A 1 133 ? 38.475 -1.197 -85.916 1.00 60.12 133 ARG A C 1
ATOM 1086 O O . ARG A 1 133 ? 39.020 -1.493 -86.998 1.00 60.12 133 ARG A O 1
#

Secondary structure (DSSP, 8-state):
---------------HHHHHHHHHHHHHHHHHHHHHHHHHHHHHHHHHHHHHHHHHHHHHHHHHHHHHHHHHHHHHHHHHHHHHHHHHHHHHHHHHHHHHHHHHHHHHHHHHHHHHHHHHHHHHHHHHHHHT-

Foldseek 3Di:
DDPPPPPPQPQPDDDPVCCVVPNPVVVVVVRVVVSVVVVVVVVVVVVVVVVVVVVVVVVVVVVVVVVVVVVVVVVVVVVVVVVVVVVVVVVVVVVVVVVVVVVVVVVCCVVCVVVVVVVVVVVVVVVVVVVVD